Protein AF-A0A1C5NWM9-F1 (afdb_monomer_lite)

Secondary structure (DSSP, 8-state):
-HHHHHHTT---GGG--EETTS---SSHHHHHHTT--EE-HHHHHHHHHHHHHHHHHHHHHHHHHHHHHGGG-------EEE-TTT--EEETT-SB-TTT--B-----

Sequence (108 aa):
MPILSLVVGRLDFSNWFVALDGKHYDTLAQAQASGTAAVNFGMFLSGVLNFIIMAFVVFLIVKVMNRLFHGKEEPAAPTEKTCPFCKSKIPLEATRCPHCTSMLEIEE

Foldseek 3Di:
DVPVDVVVDPPQLQQDKDFPPPDDDRGPVVCVVVVTDIDGPSVVVVVVVVVVVVVVVVVVVVVVCCVVVVVDPPPPDPQWDQDPPPRDTDGLPDQADPPPRDGDDNPD

pLDDT: mean 72.92, std 12.71, range [49.16, 92.31]

Radius of gyration: 32.9 Å; chains: 1; bounding box: 59×35×80 Å

Structure (mmCIF, N/CA/C/O backbone):
data_AF-A0A1C5NWM9-F1
#
_entry.id   AF-A0A1C5NWM9-F1
#
loop_
_atom_site.group_PDB
_atom_site.id
_atom_site.type_symbol
_atom_site.label_atom_id
_atom_site.label_alt_id
_atom_site.label_comp_id
_atom_site.label_asym_id
_atom_site.label_entity_id
_atom_site.label_seq_id
_atom_site.pdbx_PDB_ins_code
_atom_site.Cartn_x
_atom_site.Cartn_y
_atom_site.Cartn_z
_atom_site.occupancy
_atom_site.B_iso_or_equiv
_atom_site.auth_seq_id
_atom_site.auth_comp_id
_atom_site.auth_asym_id
_atom_site.auth_atom_id
_atom_site.pdbx_PDB_model_num
ATOM 1 N N . MET A 1 1 ? -2.690 9.090 16.466 1.00 50.75 1 MET A N 1
ATOM 2 C CA . MET A 1 1 ? -1.984 10.011 15.546 1.00 50.75 1 MET A CA 1
ATOM 3 C C . MET A 1 1 ? -3.010 10.935 14.886 1.00 50.75 1 MET A C 1
ATOM 5 O O . MET A 1 1 ? -3.846 10.434 14.143 1.00 50.75 1 MET A O 1
ATOM 9 N 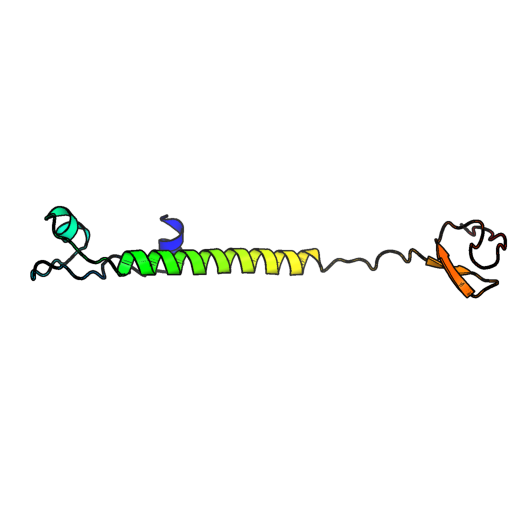N . PRO A 1 2 ? -2.990 12.245 15.180 1.00 64.94 2 PRO A N 1
ATOM 10 C CA . PRO A 1 2 ? -4.070 13.197 14.867 1.00 64.94 2 PRO A CA 1
ATOM 11 C C . PRO A 1 2 ? -4.334 13.454 13.370 1.00 64.94 2 PRO A C 1
ATOM 13 O O . PRO A 1 2 ? -5.411 13.922 13.020 1.00 64.94 2 PRO A O 1
ATOM 16 N N . ILE A 1 3 ? -3.405 13.107 12.473 1.00 63.75 3 ILE A N 1
ATOM 17 C CA . ILE A 1 3 ? -3.518 13.411 11.033 1.00 63.75 3 ILE A CA 1
ATOM 18 C C . ILE A 1 3 ? -4.605 12.561 10.343 1.00 63.75 3 ILE A C 1
ATOM 20 O O . ILE A 1 3 ? -5.349 13.065 9.505 1.00 63.75 3 ILE A O 1
ATOM 24 N N . LEU A 1 4 ? -4.766 11.292 10.737 1.00 56.78 4 LEU A N 1
ATOM 25 C CA . LEU A 1 4 ? -5.759 10.384 10.137 1.00 56.78 4 LEU A CA 1
ATOM 26 C C . LEU A 1 4 ? -7.202 10.736 10.539 1.00 56.78 4 LEU A C 1
ATOM 28 O O . LEU A 1 4 ? -8.122 10.580 9.739 1.00 56.78 4 LEU A O 1
ATOM 32 N N . SER A 1 5 ? -7.397 11.282 11.744 1.00 53.16 5 SER A N 1
ATOM 33 C CA . SER A 1 5 ? -8.718 11.682 12.254 1.00 53.16 5 SER A CA 1
ATOM 34 C C . SER A 1 5 ? -9.310 12.897 11.530 1.00 53.16 5 SER A C 1
ATOM 36 O O . SER A 1 5 ? -10.525 13.093 11.570 1.00 53.16 5 SER A O 1
ATOM 38 N N . LEU A 1 6 ? -8.471 13.726 10.904 1.00 63.09 6 LEU A N 1
ATOM 39 C CA . LEU A 1 6 ? -8.885 14.981 10.274 1.00 63.09 6 LEU A CA 1
ATOM 40 C C . LEU A 1 6 ? -9.302 14.770 8.808 1.00 63.09 6 LEU A C 1
ATOM 42 O O . LEU A 1 6 ? -10.245 15.400 8.343 1.00 63.09 6 LEU A O 1
ATOM 46 N N . VAL A 1 7 ? -8.660 13.828 8.107 1.00 61.72 7 VAL A N 1
ATOM 47 C CA . VAL A 1 7 ? -8.939 13.513 6.691 1.00 61.72 7 VAL A CA 1
ATOM 48 C C . VAL A 1 7 ? -10.156 12.597 6.520 1.00 61.72 7 VAL A C 1
ATOM 50 O O . VAL A 1 7 ? -10.895 12.736 5.552 1.00 61.72 7 VAL A O 1
ATOM 53 N N . VAL A 1 8 ? -10.396 11.677 7.461 1.00 61.53 8 VAL A N 1
ATOM 54 C CA . VAL A 1 8 ? -11.486 10.684 7.361 1.00 61.53 8 VAL A CA 1
ATOM 55 C C . VAL A 1 8 ? -12.833 11.222 7.878 1.00 61.53 8 VAL A C 1
ATOM 57 O O . VAL A 1 8 ? -13.864 10.603 7.653 1.00 61.53 8 VAL A O 1
ATOM 60 N N . GLY A 1 9 ? -12.856 12.405 8.504 1.00 49.16 9 GLY A N 1
ATOM 61 C CA . GLY A 1 9 ? -14.085 13.048 8.973 1.00 49.16 9 GLY A CA 1
ATOM 62 C C . GLY A 1 9 ? -14.739 12.312 10.147 1.00 49.16 9 GLY A C 1
ATOM 63 O O . GLY A 1 9 ? -15.508 11.384 9.952 1.00 49.16 9 GLY A O 1
ATOM 64 N N . ARG A 1 10 ? -14.456 12.755 11.381 1.00 54.53 10 ARG A N 1
ATOM 65 C CA . ARG A 1 10 ? -15.217 12.446 12.620 1.00 54.53 10 ARG A CA 1
ATOM 66 C C . ARG A 1 10 ? -15.703 10.991 12.810 1.00 54.53 10 ARG A C 1
ATOM 68 O O . ARG A 1 10 ? -16.749 10.776 13.417 1.00 54.53 10 ARG A O 1
ATOM 75 N N . LEU A 1 11 ? -14.958 9.983 12.361 1.00 56.06 11 LEU A N 1
ATOM 76 C CA . LEU A 1 11 ? -15.235 8.593 12.731 1.00 56.06 11 LEU A CA 1
ATOM 77 C C . LEU A 1 11 ? -14.707 8.326 14.149 1.00 56.06 11 LEU A C 1
ATOM 79 O O . LEU A 1 11 ? -13.611 7.805 14.347 1.00 56.06 11 LEU A O 1
ATOM 83 N N . ASP A 1 12 ? -15.484 8.749 15.145 1.00 58.69 12 ASP A N 1
ATOM 84 C CA . ASP A 1 12 ? -15.138 8.679 16.566 1.00 58.69 12 ASP A CA 1
ATOM 85 C C . ASP A 1 12 ? -15.550 7.321 17.164 1.00 58.69 12 ASP A C 1
ATOM 87 O O . ASP A 1 12 ? -16.445 7.208 18.002 1.00 58.69 12 ASP A O 1
ATOM 91 N N . PHE A 1 13 ? -14.904 6.246 16.697 1.00 58.66 13 PHE A N 1
ATOM 92 C CA . PHE A 1 13 ? -15.150 4.887 17.200 1.00 58.66 13 PHE A CA 1
ATOM 93 C C . PHE A 1 13 ? -14.694 4.698 18.648 1.00 58.66 13 PHE A C 1
ATOM 95 O O . PHE A 1 13 ? -15.059 3.701 19.260 1.00 58.66 13 PHE A O 1
ATOM 102 N N . SER A 1 14 ? -13.929 5.643 19.212 1.00 61.31 14 SER A N 1
ATOM 103 C CA . SER A 1 14 ? -13.465 5.584 20.599 1.00 61.31 14 SER A CA 1
ATOM 104 C C . SER A 1 14 ? -14.623 5.399 21.576 1.00 61.31 14 SER A C 1
ATOM 106 O O . SER A 1 14 ? -14.535 4.541 22.438 1.00 61.31 14 SER A O 1
ATOM 108 N N . ASN A 1 15 ? -15.753 6.091 21.423 1.00 58.34 15 ASN A N 1
ATOM 109 C CA . ASN A 1 15 ? -16.838 6.013 22.412 1.00 58.34 15 ASN A CA 1
ATOM 110 C C . ASN A 1 15 ? -17.688 4.730 22.353 1.00 58.34 15 ASN A C 1
ATOM 112 O O . ASN A 1 15 ? -18.692 4.639 23.054 1.00 58.34 15 ASN A O 1
ATOM 116 N N . TRP A 1 16 ? -17.294 3.717 21.572 1.00 65.81 16 TRP A N 1
ATOM 117 C CA . TRP A 1 16 ? -17.976 2.424 21.574 1.00 65.81 16 TRP A CA 1
ATOM 118 C C . TRP A 1 16 ? -17.332 1.458 22.573 1.00 65.81 16 TRP A C 1
ATOM 120 O O . TRP A 1 16 ? -16.364 0.746 22.273 1.00 65.81 16 TRP A O 1
ATOM 130 N N . PHE A 1 17 ? -17.877 1.452 23.785 1.00 63.28 17 PHE A N 1
ATOM 131 C CA . PHE A 1 17 ? -17.428 0.595 24.875 1.00 63.28 17 PHE A CA 1
ATOM 132 C C . PHE A 1 17 ? -18.602 0.048 25.675 1.00 63.28 17 PHE A C 1
ATOM 134 O O . PHE A 1 17 ? -19.658 0.670 25.768 1.00 63.28 17 PHE A O 1
ATOM 141 N N . VAL A 1 18 ? -18.402 -1.130 26.258 1.00 63.97 18 VAL A N 1
ATOM 142 C CA . VAL A 1 18 ? -19.345 -1.731 27.203 1.00 63.97 18 VAL A CA 1
ATOM 143 C C . VAL A 1 18 ? -18.659 -1.782 28.562 1.00 63.97 18 VAL A C 1
ATOM 145 O O . VAL A 1 18 ? -17.630 -2.444 28.721 1.00 63.97 18 VAL A O 1
ATOM 148 N N . ALA A 1 19 ? -19.204 -1.050 29.535 1.00 65.12 19 ALA A N 1
ATOM 149 C CA . ALA A 1 19 ? -18.750 -1.101 30.920 1.00 65.12 19 ALA A CA 1
ATOM 150 C C . ALA A 1 19 ? -19.293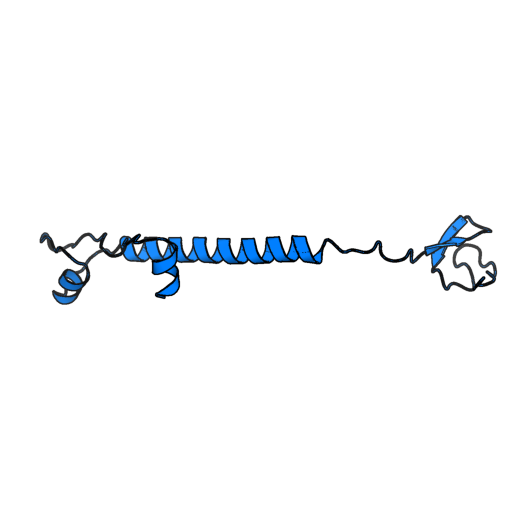 -2.369 31.603 1.00 65.12 19 ALA A C 1
ATOM 152 O O . ALA A 1 19 ? -20.491 -2.642 31.544 1.00 65.12 19 ALA A O 1
ATOM 153 N N . LEU A 1 20 ? -18.424 -3.137 32.267 1.00 65.75 20 LEU A N 1
ATOM 154 C CA . LEU A 1 20 ? -18.774 -4.407 32.932 1.00 65.75 20 LEU A CA 1
ATOM 155 C C . LEU A 1 20 ? -19.370 -4.227 34.348 1.00 65.75 20 LEU A C 1
ATOM 157 O O . LEU A 1 20 ? -19.589 -5.204 35.054 1.00 65.75 20 LEU A O 1
ATOM 161 N N . ASP A 1 21 ? -19.622 -2.986 34.767 1.00 61.44 21 ASP A N 1
ATOM 162 C CA . ASP A 1 21 ? -20.091 -2.597 36.112 1.00 61.44 21 ASP A CA 1
ATOM 163 C C . ASP A 1 21 ? -21.625 -2.463 36.212 1.00 61.44 21 ASP A C 1
ATOM 165 O O . ASP A 1 21 ? -22.176 -2.468 37.311 1.00 61.44 21 ASP A O 1
ATOM 169 N N . GLY A 1 22 ? -22.330 -2.390 35.077 1.00 60.94 22 GLY A N 1
ATOM 170 C CA . GLY A 1 22 ? -23.783 -2.188 35.034 1.00 60.94 22 GLY A CA 1
ATOM 171 C C . GLY A 1 22 ? -24.235 -0.721 35.041 1.00 60.94 22 GLY A C 1
ATOM 172 O O . GLY A 1 22 ? -25.421 -0.463 34.837 1.00 60.94 22 GLY A O 1
ATOM 173 N N . LYS A 1 23 ? -23.328 0.251 35.209 1.00 66.06 23 LYS A N 1
ATOM 174 C CA . LYS A 1 23 ? -23.607 1.686 35.034 1.00 66.06 23 LYS A CA 1
ATOM 175 C C . LYS A 1 23 ? -23.335 2.154 33.606 1.00 66.06 23 LYS A C 1
ATOM 177 O O . LYS A 1 23 ? -22.435 1.669 32.919 1.00 66.06 23 LYS A O 1
ATOM 182 N N . HIS A 1 24 ? -24.125 3.129 33.164 1.00 58.09 24 HIS A N 1
ATOM 183 C CA . HIS A 1 24 ? -23.895 3.845 31.913 1.00 58.09 24 HIS A CA 1
ATOM 184 C C . HIS A 1 24 ? -22.954 5.025 32.140 1.00 58.09 24 HIS A C 1
ATOM 186 O O . HIS A 1 24 ? -23.133 5.801 33.075 1.00 58.09 24 HIS A O 1
ATOM 192 N N . TYR A 1 25 ? -21.969 5.149 31.257 1.00 61.88 25 TYR A N 1
ATOM 193 C CA . TYR A 1 25 ? -21.027 6.257 31.218 1.00 61.88 25 TYR A CA 1
ATOM 194 C C . TYR A 1 25 ? -21.067 6.846 29.812 1.00 61.88 25 TYR A C 1
ATOM 196 O O . TYR A 1 25 ? -20.952 6.106 28.838 1.00 61.88 25 TYR A O 1
ATOM 204 N N . ASP A 1 26 ? -21.201 8.166 29.702 1.00 61.19 26 ASP A N 1
ATOM 205 C CA . ASP A 1 26 ? -21.330 8.837 28.402 1.00 61.19 26 ASP A CA 1
ATOM 206 C C . ASP A 1 26 ? -20.010 8.882 27.615 1.00 61.19 26 ASP A C 1
ATOM 208 O O . ASP A 1 26 ? -20.004 9.121 26.409 1.00 61.19 26 ASP A O 1
ATOM 212 N N . THR A 1 27 ? -18.867 8.666 28.280 1.00 62.50 27 THR A N 1
ATOM 213 C CA . THR A 1 27 ? -17.543 8.726 27.643 1.00 62.50 27 THR A CA 1
ATOM 214 C C . THR A 1 27 ? -16.571 7.700 28.215 1.00 62.50 27 THR A C 1
ATOM 216 O O . THR A 1 27 ? -16.564 7.418 29.417 1.00 62.50 27 THR A O 1
ATOM 219 N N . LEU A 1 28 ? -15.684 7.194 27.351 1.00 58.12 28 LEU A N 1
ATOM 220 C CA . LEU A 1 28 ? -14.610 6.266 27.725 1.00 58.12 28 LEU A CA 1
ATOM 221 C C . LEU A 1 28 ? -13.737 6.799 28.865 1.00 58.12 28 LEU A C 1
ATOM 223 O O . LEU A 1 28 ? -13.345 6.054 29.761 1.00 58.12 28 LEU A O 1
ATOM 227 N N . ALA A 1 29 ? -13.448 8.100 28.825 1.00 63.22 29 ALA A N 1
ATOM 228 C CA . ALA A 1 29 ? -12.593 8.763 29.799 1.00 63.22 29 ALA A CA 1
ATOM 229 C C . ALA A 1 29 ? -13.186 8.716 31.216 1.00 63.22 29 ALA A C 1
ATOM 231 O O . ALA A 1 29 ? -12.436 8.589 32.180 1.00 63.22 29 ALA A O 1
ATOM 232 N N . GLN A 1 30 ? -14.518 8.762 31.354 1.00 60.19 30 GLN A N 1
ATOM 233 C CA . GLN A 1 30 ? -15.185 8.672 32.657 1.00 60.19 30 GLN A CA 1
ATOM 234 C C . GLN A 1 30 ? -15.206 7.240 33.203 1.00 60.19 30 GLN A C 1
ATOM 236 O O . GLN A 1 30 ? -14.952 7.051 34.389 1.00 60.19 30 GLN A O 1
ATOM 241 N N . ALA A 1 31 ? -15.428 6.237 32.347 1.00 58.78 31 ALA A N 1
ATOM 242 C CA . ALA A 1 31 ? -15.402 4.829 32.752 1.00 58.78 31 ALA A CA 1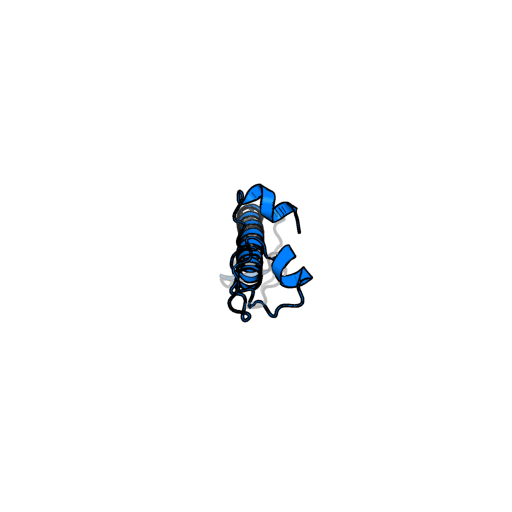
ATOM 243 C C . ALA A 1 31 ? -13.986 4.345 33.126 1.00 58.78 31 ALA A C 1
ATOM 245 O O . ALA A 1 31 ? -13.811 3.568 34.063 1.00 58.78 31 ALA A O 1
ATOM 246 N N . GLN A 1 32 ? -12.953 4.836 32.430 1.00 62.75 32 GLN A N 1
ATOM 247 C CA . GLN A 1 32 ? -11.557 4.555 32.784 1.00 62.75 32 GLN A CA 1
ATOM 248 C C . GLN A 1 32 ? -11.127 5.293 34.062 1.00 62.75 32 GLN A C 1
ATOM 250 O O . GLN A 1 32 ? -10.379 4.736 34.863 1.00 62.75 32 GLN A O 1
ATOM 255 N N . ALA A 1 33 ? -11.626 6.515 34.288 1.00 60.88 33 ALA A N 1
ATOM 256 C CA . ALA A 1 33 ? -11.355 7.280 35.507 1.00 60.88 33 ALA A CA 1
ATOM 257 C C . ALA A 1 33 ? -12.040 6.697 36.758 1.00 60.88 33 ALA A C 1
ATOM 259 O O . ALA A 1 33 ? -11.515 6.855 37.858 1.00 60.88 33 ALA A O 1
ATOM 260 N N . SER A 1 34 ? -13.169 5.990 36.613 1.00 59.19 34 SER A N 1
ATOM 261 C CA . SER A 1 34 ? -13.840 5.297 37.724 1.00 59.19 34 SER A CA 1
ATOM 262 C C . SER A 1 34 ? -13.200 3.954 38.103 1.00 59.19 34 SER A C 1
ATOM 264 O O . SER A 1 34 ? -13.705 3.277 38.995 1.00 59.19 34 SER A O 1
ATOM 266 N N . GLY A 1 35 ? -12.098 3.556 37.451 1.00 59.47 35 GLY A N 1
ATOM 267 C CA . GLY A 1 35 ? -11.421 2.276 37.702 1.00 59.47 35 GLY A CA 1
ATOM 268 C C . GLY A 1 35 ? -12.216 1.056 37.224 1.00 59.47 35 GLY A C 1
ATOM 269 O O . GLY A 1 35 ? -11.899 -0.077 37.583 1.00 59.47 35 GLY A O 1
ATOM 270 N N . THR A 1 36 ? -13.253 1.282 36.419 1.00 60.03 36 THR A N 1
ATOM 271 C CA . THR A 1 36 ? -14.158 0.250 35.927 1.00 60.03 36 THR A CA 1
ATOM 272 C C . THR A 1 36 ? -13.545 -0.446 34.713 1.00 60.03 36 THR A C 1
ATOM 274 O O . THR A 1 36 ? -13.129 0.203 33.753 1.00 60.03 36 THR A O 1
ATOM 277 N N . ALA A 1 37 ? -13.525 -1.781 34.712 1.00 60.09 37 ALA A N 1
ATOM 278 C CA . ALA A 1 37 ? -13.139 -2.544 33.530 1.00 60.09 37 ALA A CA 1
ATOM 279 C C . ALA A 1 37 ? -14.168 -2.313 32.406 1.00 60.09 37 ALA A C 1
ATOM 281 O O . ALA A 1 37 ? -15.326 -2.725 32.504 1.00 60.09 37 ALA A O 1
ATOM 282 N N . ALA A 1 38 ? -13.750 -1.634 31.340 1.00 64.12 38 ALA A N 1
ATOM 283 C CA . ALA A 1 38 ? -14.541 -1.429 30.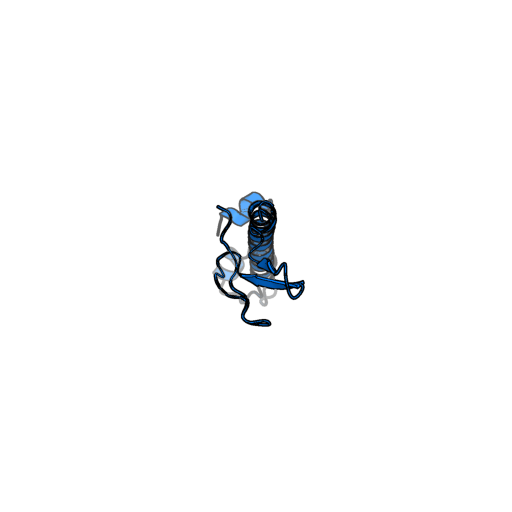133 1.00 64.12 38 ALA A CA 1
ATOM 284 C C . ALA A 1 38 ? -13.924 -2.224 28.979 1.00 64.12 38 ALA A C 1
ATOM 286 O O . ALA A 1 38 ? -12.712 -2.170 28.750 1.00 64.12 38 ALA A O 1
ATOM 287 N N . VAL A 1 39 ? -14.753 -2.973 28.248 1.00 65.12 39 VAL A N 1
ATOM 288 C CA . VAL A 1 39 ? -14.312 -3.638 27.019 1.00 65.12 39 VAL A CA 1
ATOM 289 C C . VAL A 1 39 ? -14.432 -2.637 25.875 1.00 65.12 39 VAL A C 1
ATOM 291 O O . VAL A 1 39 ? -15.530 -2.297 25.426 1.00 65.12 39 VAL A O 1
ATOM 294 N N . ASN A 1 40 ? -13.277 -2.149 25.422 1.00 68.31 40 ASN A N 1
ATOM 295 C CA . ASN A 1 40 ? -13.157 -1.070 24.443 1.00 68.31 40 ASN A CA 1
ATOM 296 C C . ASN A 1 40 ? -13.026 -1.632 23.023 1.00 68.31 40 ASN A C 1
ATOM 298 O O . ASN A 1 40 ? -11.940 -1.642 22.438 1.00 68.31 40 ASN A O 1
ATOM 302 N N . PHE A 1 41 ? -14.137 -2.085 22.444 1.00 69.62 41 PHE A N 1
ATOM 303 C CA . PHE A 1 41 ? -14.173 -2.533 21.045 1.00 69.62 41 PHE A CA 1
ATOM 304 C C . PHE A 1 41 ? -13.828 -1.402 20.064 1.00 69.62 41 PHE A C 1
ATOM 306 O O . PHE A 1 41 ? -13.192 -1.637 19.034 1.00 69.62 41 PHE A O 1
ATOM 313 N N . GLY A 1 42 ? -14.167 -0.165 20.431 1.00 70.50 42 GLY A N 1
ATOM 314 C CA . GLY A 1 42 ? -13.873 1.043 19.671 1.00 70.50 42 GLY A CA 1
ATOM 315 C C . GLY A 1 42 ? -12.395 1.271 19.351 1.00 70.50 42 GLY A C 1
ATOM 316 O O . GLY A 1 42 ? -12.038 1.575 18.211 1.00 70.50 42 GLY A O 1
ATOM 317 N N . MET A 1 43 ? -11.507 1.071 20.333 1.00 73.44 43 MET A N 1
ATOM 318 C CA . MET A 1 43 ? -10.062 1.246 20.131 1.00 73.44 43 MET A CA 1
ATOM 319 C C . MET A 1 43 ? -9.468 0.161 19.233 1.00 73.44 43 MET A C 1
ATOM 321 O O . MET A 1 43 ? -8.616 0.461 18.396 1.00 73.44 43 MET A O 1
ATOM 325 N N . PHE A 1 44 ? -9.927 -1.084 19.376 1.00 74.50 44 PHE A N 1
ATOM 326 C CA . PHE A 1 44 ? -9.469 -2.183 18.531 1.00 74.50 44 PHE A CA 1
ATOM 327 C C . PHE A 1 44 ? -9.866 -1.958 17.069 1.00 74.50 44 PHE A C 1
ATOM 329 O O . PHE A 1 44 ? -9.013 -2.006 16.182 1.00 74.50 44 PHE A O 1
ATOM 336 N N . LEU A 1 45 ? -11.135 -1.621 16.821 1.00 77.69 45 LEU A N 1
ATOM 337 C CA . LEU A 1 45 ? -11.629 -1.361 15.471 1.00 77.69 45 LEU A CA 1
ATOM 338 C C . LEU A 1 45 ? -10.954 -0.136 14.843 1.00 77.69 45 LEU A C 1
ATOM 340 O O . LEU A 1 45 ? -10.583 -0.173 13.671 1.00 77.69 45 LEU A O 1
ATOM 344 N N . SER A 1 46 ? -10.719 0.917 15.631 1.00 76.00 46 SER A N 1
ATOM 345 C CA . SER A 1 46 ? -9.930 2.072 15.197 1.00 76.00 46 SER A CA 1
ATOM 346 C C . SER A 1 46 ? -8.508 1.665 14.796 1.00 76.00 46 SER A C 1
ATOM 348 O O . SER A 1 46 ? -8.026 2.076 13.741 1.00 76.00 46 SER A O 1
ATOM 350 N N . GLY A 1 47 ? -7.841 0.807 15.575 1.00 79.94 47 GLY A N 1
ATOM 351 C CA . GLY A 1 47 ? -6.520 0.272 15.234 1.00 79.94 47 GLY A CA 1
ATOM 352 C C . GLY A 1 47 ? -6.511 -0.500 13.910 1.00 79.94 47 GLY A C 1
ATOM 353 O O . GLY A 1 47 ? -5.675 -0.230 13.045 1.00 79.94 47 GLY A O 1
ATOM 354 N N . VAL A 1 48 ? -7.481 -1.398 13.715 1.00 84.56 48 VAL A N 1
ATOM 355 C CA . VAL A 1 48 ? -7.642 -2.175 12.473 1.00 84.56 48 VAL A CA 1
ATOM 356 C C . VAL A 1 48 ? -7.900 -1.259 11.274 1.00 84.56 48 VAL A C 1
ATOM 358 O O . VAL A 1 48 ? -7.247 -1.396 10.240 1.00 84.56 48 VAL A O 1
ATOM 361 N N . LEU A 1 49 ? -8.801 -0.283 11.411 1.00 81.50 49 LEU A N 1
ATOM 362 C CA . LEU A 1 49 ? -9.103 0.677 10.348 1.00 81.50 49 LEU A CA 1
ATOM 363 C C . LEU A 1 49 ? -7.888 1.535 9.988 1.00 81.50 49 LEU A C 1
ATOM 365 O O . LEU A 1 49 ? -7.600 1.712 8.806 1.00 81.50 49 LEU A O 1
ATOM 369 N N . ASN A 1 50 ? -7.133 2.018 10.978 1.00 82.38 50 ASN A N 1
ATOM 370 C CA . ASN A 1 50 ? -5.901 2.769 10.729 1.00 82.38 50 ASN A CA 1
ATOM 371 C C . ASN A 1 50 ? -4.872 1.932 9.957 1.00 82.38 50 ASN A C 1
ATOM 373 O O . ASN A 1 50 ? -4.255 2.444 9.023 1.00 82.38 50 ASN A O 1
ATOM 377 N N . PHE A 1 51 ? -4.708 0.653 10.307 1.00 86.06 51 PHE A N 1
ATOM 378 C CA . PHE A 1 51 ? -3.808 -0.249 9.591 1.00 86.06 51 PHE A CA 1
ATOM 379 C C . PHE A 1 51 ? -4.232 -0.437 8.127 1.00 86.06 51 PHE A C 1
ATOM 381 O O . PHE A 1 51 ? -3.406 -0.284 7.227 1.00 86.06 51 PHE A O 1
ATOM 388 N N . ILE A 1 52 ? -5.523 -0.690 7.878 1.00 88.75 52 ILE A N 1
ATOM 389 C CA . ILE A 1 52 ? -6.064 -0.867 6.521 1.00 88.75 52 ILE A CA 1
ATOM 390 C C . ILE A 1 52 ? -5.906 0.414 5.691 1.00 88.75 52 ILE A C 1
ATOM 392 O O . ILE A 1 52 ? -5.451 0.349 4.549 1.00 88.75 52 ILE A O 1
ATOM 396 N N . ILE A 1 53 ? -6.239 1.579 6.254 1.00 86.31 53 ILE A N 1
ATOM 397 C CA . ILE A 1 53 ? -6.124 2.868 5.555 1.00 86.31 53 ILE A CA 1
ATOM 398 C C . ILE A 1 53 ? -4.661 3.162 5.219 1.00 86.31 53 ILE A C 1
ATOM 400 O O . ILE A 1 53 ? -4.357 3.519 4.082 1.00 86.31 53 ILE A O 1
ATOM 404 N N . MET A 1 54 ? -3.743 2.975 6.171 1.00 86.19 54 MET A N 1
ATOM 405 C CA . MET A 1 54 ? -2.315 3.198 5.937 1.00 86.19 54 MET A CA 1
ATOM 406 C C . MET A 1 54 ? -1.775 2.270 4.841 1.00 86.19 54 MET A C 1
ATOM 408 O O . MET A 1 54 ? -1.088 2.731 3.929 1.00 86.19 54 MET A O 1
ATOM 412 N N . ALA A 1 55 ? -2.135 0.983 4.884 1.00 89.81 55 ALA A N 1
ATOM 413 C CA . ALA A 1 55 ? -1.762 0.017 3.854 1.00 89.81 55 ALA A CA 1
ATOM 414 C C . ALA A 1 55 ? -2.309 0.417 2.474 1.00 89.81 55 ALA A C 1
ATOM 416 O O . ALA A 1 55 ? -1.585 0.353 1.480 1.00 89.81 55 ALA A O 1
ATOM 417 N N . PHE A 1 56 ? -3.556 0.893 2.411 1.00 89.12 56 PHE A N 1
ATOM 418 C CA . PHE A 1 56 ? -4.171 1.367 1.173 1.00 89.12 56 PHE A CA 1
ATOM 419 C C . PHE A 1 56 ? -3.473 2.613 0.608 1.00 89.12 56 PHE A C 1
ATOM 421 O O . PHE A 1 56 ? -3.213 2.678 -0.593 1.00 89.12 56 PHE A O 1
ATOM 428 N N . VAL A 1 57 ? -3.105 3.578 1.458 1.00 90.50 57 VAL A N 1
ATOM 429 C CA . VAL A 1 57 ? -2.358 4.777 1.040 1.00 90.50 57 VAL A CA 1
ATOM 430 C C . VAL A 1 57 ? -0.987 4.400 0.477 1.00 90.50 57 VAL A C 1
ATOM 432 O O . VAL A 1 57 ? -0.638 4.842 -0.617 1.00 90.50 57 VAL A O 1
ATOM 435 N N . VAL A 1 58 ? -0.230 3.542 1.171 1.00 90.44 58 VAL A N 1
ATOM 436 C CA . VAL A 1 58 ? 1.077 3.065 0.684 1.00 90.44 58 VAL A CA 1
ATOM 437 C C . VAL A 1 58 ? 0.923 2.309 -0.638 1.00 90.44 58 VAL A C 1
ATOM 439 O O . VAL A 1 58 ? 1.685 2.549 -1.574 1.00 90.44 58 VAL A O 1
ATOM 442 N N . PHE A 1 59 ? -0.099 1.457 -0.761 1.00 92.31 59 PHE A N 1
ATOM 443 C CA . PHE A 1 59 ? -0.408 0.757 -2.007 1.00 92.31 59 PHE A CA 1
ATOM 444 C C . PHE A 1 59 ? -0.688 1.723 -3.167 1.00 92.31 59 PHE A C 1
ATOM 446 O O . PHE A 1 59 ? -0.161 1.531 -4.264 1.00 92.31 59 PHE A O 1
ATOM 453 N N . LEU A 1 60 ? -1.477 2.779 -2.941 1.00 90.69 60 LEU A N 1
ATOM 454 C CA . LEU A 1 60 ? -1.737 3.795 -3.961 1.00 90.69 60 LEU A CA 1
ATOM 455 C C . LEU A 1 60 ? -0.458 4.528 -4.376 1.00 90.69 60 LEU A C 1
ATOM 457 O O . LEU A 1 60 ? -0.251 4.725 -5.572 1.00 90.69 60 LEU A O 1
ATOM 461 N N . ILE A 1 61 ? 0.410 4.883 -3.424 1.00 90.62 61 ILE A N 1
ATOM 462 C CA . ILE A 1 61 ? 1.695 5.534 -3.716 1.00 90.62 61 ILE A CA 1
ATOM 463 C C . ILE A 1 61 ? 2.560 4.627 -4.597 1.00 90.62 61 ILE A C 1
ATOM 465 O O . ILE A 1 61 ? 2.991 5.060 -5.663 1.00 90.62 61 ILE A O 1
ATOM 469 N N . VAL A 1 62 ? 2.747 3.358 -4.218 1.00 90.19 62 VAL A N 1
ATOM 470 C CA . VAL A 1 62 ? 3.537 2.395 -5.005 1.00 90.19 62 VAL A CA 1
ATOM 471 C C . VAL A 1 62 ? 2.919 2.170 -6.384 1.00 90.19 62 VAL A C 1
ATOM 473 O O . VAL A 1 62 ? 3.634 2.140 -7.380 1.00 90.19 62 VAL A O 1
ATOM 476 N N . LYS A 1 63 ? 1.589 2.074 -6.483 1.00 87.38 63 LYS A N 1
ATOM 477 C CA . LYS A 1 63 ? 0.889 1.914 -7.765 1.00 87.38 63 LYS A CA 1
ATOM 478 C C . LYS A 1 63 ? 1.082 3.120 -8.683 1.00 87.38 63 LYS A C 1
ATOM 480 O O . LYS A 1 63 ? 1.280 2.944 -9.885 1.00 87.38 63 LYS A O 1
ATOM 485 N N . VAL A 1 64 ? 1.011 4.335 -8.140 1.00 88.25 64 VAL A N 1
ATOM 486 C CA . VAL A 1 64 ? 1.244 5.571 -8.898 1.00 88.25 64 VAL A CA 1
ATOM 487 C C . VAL A 1 64 ? 2.706 5.672 -9.309 1.00 88.25 64 VAL A C 1
ATOM 489 O O . VAL A 1 64 ? 2.975 5.948 -10.474 1.00 88.25 64 VAL A O 1
ATOM 492 N N . MET A 1 65 ? 3.639 5.382 -8.402 1.00 87.38 65 MET A N 1
ATOM 493 C CA . MET A 1 65 ? 5.063 5.338 -8.721 1.00 87.38 65 MET A CA 1
ATOM 494 C C . MET A 1 65 ? 5.335 4.318 -9.824 1.00 87.38 65 MET A C 1
ATOM 496 O O . MET A 1 65 ? 5.853 4.702 -10.862 1.00 87.38 65 MET A O 1
ATOM 500 N N . ASN A 1 66 ? 4.886 3.071 -9.698 1.00 87.00 66 ASN A N 1
ATOM 501 C CA . ASN A 1 66 ? 5.052 2.079 -10.758 1.00 87.00 66 ASN A CA 1
ATOM 502 C C . ASN A 1 66 ? 4.430 2.546 -12.081 1.00 87.00 66 ASN A C 1
ATOM 504 O O . ASN A 1 66 ? 5.054 2.416 -13.125 1.00 87.00 66 ASN A O 1
ATOM 508 N N . ARG A 1 67 ? 3.244 3.163 -12.069 1.00 81.69 67 ARG A N 1
ATOM 509 C CA . ARG A 1 67 ? 2.631 3.695 -13.296 1.00 81.69 67 ARG A CA 1
ATOM 510 C C . ARG A 1 67 ? 3.448 4.827 -13.937 1.00 81.69 67 ARG A C 1
ATOM 512 O O . ARG A 1 67 ? 3.470 4.925 -15.159 1.00 81.69 67 ARG A O 1
ATOM 519 N N . LEU A 1 68 ? 4.075 5.6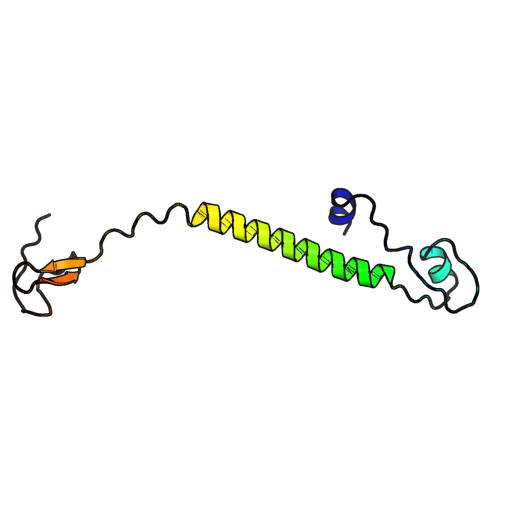87 -13.136 1.00 79.38 68 LEU A N 1
ATOM 520 C CA . LEU A 1 68 ? 4.876 6.818 -13.618 1.00 79.38 68 LEU A CA 1
ATOM 521 C C . LEU A 1 68 ? 6.292 6.396 -14.037 1.00 79.38 68 LEU A C 1
ATOM 523 O O . LEU A 1 68 ? 6.796 6.889 -15.041 1.00 79.38 68 LEU A O 1
ATOM 527 N N . PHE A 1 69 ? 6.914 5.476 -13.298 1.00 69.81 69 PHE A N 1
ATOM 528 C CA . PHE A 1 69 ? 8.280 5.008 -13.534 1.00 69.81 69 PHE A CA 1
ATOM 529 C C . PHE A 1 69 ? 8.359 3.897 -14.596 1.00 69.81 69 PHE A C 1
ATOM 531 O O . PHE A 1 69 ? 9.304 3.900 -15.375 1.00 69.81 69 PHE A O 1
ATOM 538 N N . HIS A 1 70 ? 7.353 3.023 -14.734 1.00 63.53 70 HIS A N 1
ATOM 539 C CA . HIS A 1 70 ? 7.303 2.030 -15.825 1.00 63.53 70 HIS A CA 1
ATOM 540 C C . HIS A 1 70 ? 6.748 2.589 -17.149 1.00 63.53 70 HIS A C 1
ATOM 542 O O . HIS A 1 70 ? 6.700 1.880 -18.147 1.00 63.53 70 HIS A O 1
ATOM 548 N N . GLY A 1 71 ? 6.347 3.866 -17.202 1.00 56.50 71 GLY A N 1
ATOM 549 C CA . GLY A 1 71 ? 5.934 4.535 -18.446 1.00 56.50 71 GLY A CA 1
ATOM 550 C C . GLY A 1 71 ? 7.094 4.918 -19.379 1.00 56.50 71 GLY A C 1
ATOM 551 O O . GLY A 1 71 ? 6.853 5.474 -20.448 1.00 56.50 71 GLY A O 1
ATOM 552 N N . LYS A 1 72 ? 8.340 4.652 -18.969 1.00 56.56 72 LYS A N 1
ATOM 553 C CA . LYS A 1 72 ? 9.580 4.908 -19.713 1.00 56.56 72 LYS A CA 1
ATOM 554 C C . LYS A 1 72 ? 10.547 3.732 -19.565 1.00 56.56 72 LYS A C 1
ATOM 556 O O . LYS A 1 72 ? 11.705 3.905 -19.208 1.00 56.56 72 LYS A O 1
ATOM 561 N N . GLU A 1 73 ? 10.089 2.522 -19.852 1.00 59.75 73 GLU A N 1
ATOM 562 C CA . GLU A 1 73 ? 11.015 1.579 -20.474 1.00 59.75 73 GLU A CA 1
ATOM 563 C C . GLU A 1 73 ? 11.125 2.024 -21.933 1.00 59.75 73 GLU A C 1
ATOM 565 O O . GLU A 1 73 ? 10.326 1.641 -22.787 1.00 59.75 73 GLU A O 1
ATOM 570 N N . GLU A 1 74 ? 12.080 2.923 -22.208 1.00 61.41 74 GLU A N 1
ATOM 571 C CA . GLU A 1 74 ? 12.676 2.950 -23.543 1.00 61.41 74 GLU A CA 1
ATOM 572 C C . GLU A 1 74 ? 12.993 1.491 -23.881 1.00 61.41 74 GLU A C 1
ATOM 574 O O . GLU A 1 74 ? 13.582 0.813 -23.030 1.00 61.41 74 GLU A O 1
ATOM 579 N N . PRO A 1 75 ? 12.544 0.965 -25.037 1.00 59.06 75 PRO A N 1
ATOM 580 C CA . PRO A 1 75 ? 12.859 -0.404 -25.406 1.00 59.06 75 PRO A CA 1
ATOM 581 C C . PRO A 1 75 ? 14.370 -0.530 -25.289 1.00 59.06 75 PRO A C 1
ATOM 583 O O . PRO A 1 75 ? 15.088 0.205 -25.970 1.00 59.06 75 PRO A O 1
ATOM 586 N N . ALA A 1 76 ? 14.828 -1.367 -24.349 1.00 62.94 76 ALA A N 1
ATOM 587 C CA . ALA A 1 76 ? 16.245 -1.555 -24.091 1.00 62.94 76 ALA A CA 1
ATOM 588 C C . ALA A 1 76 ? 16.921 -1.715 -25.451 1.00 62.94 76 ALA A C 1
ATOM 590 O O . ALA A 1 76 ? 16.492 -2.564 -26.241 1.00 62.94 76 ALA A O 1
ATOM 591 N N . ALA A 1 77 ? 17.867 -0.817 -25.754 1.00 65.69 77 ALA A N 1
ATOM 592 C CA . ALA A 1 77 ? 18.500 -0.767 -27.062 1.00 65.69 77 ALA A CA 1
ATOM 593 C C . ALA A 1 77 ? 18.901 -2.198 -27.449 1.00 65.69 77 ALA A C 1
ATOM 595 O O . ALA A 1 77 ? 19.437 -2.911 -26.594 1.00 65.69 77 ALA A O 1
ATOM 596 N N . PRO A 1 78 ? 18.564 -2.665 -28.664 1.00 69.88 78 PRO A N 1
ATOM 597 C CA . PRO A 1 78 ? 18.668 -4.074 -29.009 1.00 69.88 78 PRO A CA 1
ATOM 598 C C . PRO A 1 78 ? 20.101 -4.550 -28.777 1.00 69.88 78 PRO A C 1
ATOM 600 O O . PRO A 1 78 ? 21.001 -4.172 -29.509 1.00 69.88 78 PRO A O 1
ATOM 603 N N . THR A 1 79 ? 20.323 -5.377 -27.756 1.00 76.38 79 THR A N 1
ATOM 604 C CA . THR A 1 79 ? 21.660 -5.839 -27.344 1.00 76.38 79 THR A CA 1
ATOM 605 C C . THR A 1 79 ? 22.247 -6.888 -28.292 1.00 76.38 79 THR A C 1
ATOM 607 O O . THR A 1 79 ? 23.404 -7.294 -28.148 1.00 76.38 79 THR A O 1
ATOM 610 N N . GLU A 1 80 ? 21.466 -7.314 -29.286 1.00 82.25 80 GLU A N 1
ATOM 611 C CA . GLU A 1 80 ? 21.777 -8.412 -30.189 1.00 82.25 80 GLU A CA 1
ATOM 612 C C . GLU A 1 80 ? 21.623 -7.995 -31.659 1.00 82.25 80 GLU A C 1
ATOM 614 O O . GLU A 1 80 ? 20.592 -7.458 -32.066 1.00 82.25 80 GLU A O 1
ATOM 619 N N . LYS A 1 81 ? 22.630 -8.319 -32.481 1.00 81.69 81 LYS A N 1
ATOM 620 C CA . LYS A 1 81 ? 22.565 -8.280 -33.950 1.00 81.69 81 LYS A CA 1
ATOM 621 C C . LYS A 1 81 ? 22.457 -9.692 -34.512 1.00 81.69 81 LYS A C 1
ATOM 623 O O . LYS A 1 81 ? 22.849 -10.675 -33.884 1.00 81.69 81 LYS A O 1
ATOM 628 N N . THR A 1 82 ? 21.929 -9.805 -35.726 1.00 85.75 82 THR A N 1
ATOM 629 C CA . THR A 1 82 ? 21.887 -11.085 -36.443 1.00 85.75 82 THR A CA 1
ATOM 630 C C . THR A 1 82 ? 23.179 -11.265 -37.228 1.00 85.75 82 THR A C 1
ATOM 632 O O . THR A 1 82 ? 23.534 -10.413 -38.039 1.00 85.75 82 THR A O 1
ATOM 635 N N . CYS A 1 83 ? 23.879 -12.381 -37.021 1.00 84.56 83 CYS A N 1
ATOM 636 C CA . CYS A 1 83 ? 25.083 -12.693 -37.786 1.00 84.56 83 CYS A CA 1
ATOM 637 C C . CYS A 1 83 ? 24.745 -12.867 -39.286 1.00 84.56 83 CYS A C 1
ATOM 639 O O . CYS A 1 83 ? 23.858 -13.662 -39.613 1.00 84.56 83 CYS A O 1
ATOM 641 N N . PRO A 1 84 ? 25.445 -12.199 -40.223 1.00 84.31 84 PRO A N 1
ATOM 642 C CA . PRO A 1 84 ? 25.155 -12.295 -41.654 1.00 84.31 84 PRO A CA 1
ATOM 643 C C . PRO A 1 84 ? 25.381 -13.702 -42.223 1.00 84.31 84 PRO A C 1
ATOM 645 O O . PRO A 1 84 ? 24.643 -14.106 -43.123 1.00 84.31 84 PRO A O 1
ATOM 648 N N . PHE A 1 85 ? 26.331 -14.458 -41.661 1.00 86.75 85 PHE A N 1
ATOM 649 C CA . PHE A 1 85 ? 26.737 -15.779 -42.148 1.00 86.75 85 PHE A CA 1
ATOM 650 C C . PHE A 1 85 ? 25.833 -16.913 -41.653 1.00 86.75 85 PHE A C 1
ATOM 652 O O . PHE A 1 85 ? 25.339 -17.704 -42.449 1.00 86.75 85 PHE A O 1
ATOM 659 N N . CYS A 1 86 ? 25.606 -17.002 -40.340 1.00 88.69 86 CYS A N 1
ATOM 660 C CA . CYS A 1 86 ? 24.885 -18.125 -39.727 1.00 88.69 86 CYS A CA 1
ATOM 661 C C . CYS A 1 86 ? 23.491 -17.770 -39.199 1.00 88.69 86 CYS A C 1
ATOM 663 O O . CYS A 1 86 ? 22.802 -18.646 -38.686 1.00 88.69 86 CYS A O 1
ATOM 665 N N . LYS A 1 87 ? 23.078 -16.498 -39.295 1.00 87.56 87 LYS A N 1
ATOM 666 C CA . LYS A 1 87 ? 21.775 -15.984 -38.836 1.00 87.56 87 LYS A CA 1
ATOM 667 C C . LYS A 1 87 ? 21.474 -16.200 -37.346 1.00 87.56 87 LYS A C 1
ATOM 669 O O . LYS A 1 87 ? 20.346 -15.978 -36.915 1.00 87.56 87 LYS A O 1
ATOM 674 N N . SER A 1 88 ? 22.468 -16.569 -36.538 1.00 85.81 88 SER A N 1
ATOM 675 C CA . SER A 1 88 ? 22.324 -16.628 -35.084 1.00 85.81 88 SER A CA 1
ATOM 676 C C . SER A 1 88 ? 22.314 -15.219 -34.482 1.00 85.81 88 SER A C 1
ATOM 678 O O . SER A 1 88 ? 22.986 -14.314 -34.992 1.00 85.81 88 SER A O 1
ATOM 680 N N . LYS A 1 89 ? 21.586 -15.038 -33.375 1.00 89.56 89 LYS A N 1
ATOM 681 C CA . LYS A 1 89 ? 21.638 -13.808 -32.575 1.00 89.56 89 LYS A CA 1
ATOM 682 C C . LYS A 1 89 ? 22.957 -13.753 -31.809 1.00 89.56 89 LYS A C 1
ATOM 684 O O . LYS A 1 89 ? 23.361 -14.748 -31.208 1.00 89.56 89 LYS A O 1
ATOM 689 N N . ILE A 1 90 ? 23.653 -12.629 -31.897 1.00 85.00 90 ILE A N 1
ATOM 690 C CA . ILE A 1 90 ? 24.977 -12.415 -31.306 1.00 85.00 90 ILE A CA 1
ATOM 691 C C . ILE A 1 90 ? 25.056 -11.014 -30.687 1.00 85.00 90 ILE A C 1
ATOM 693 O O . ILE A 1 90 ? 24.333 -10.126 -31.140 1.00 85.00 90 ILE A O 1
ATOM 697 N N . PRO A 1 91 ? 25.939 -10.779 -29.701 1.00 85.25 91 PRO A N 1
ATOM 698 C CA . PRO A 1 91 ? 26.118 -9.450 -29.115 1.00 85.25 91 PRO A CA 1
ATOM 699 C C . PRO A 1 91 ? 26.471 -8.389 -30.170 1.00 85.25 91 PRO A C 1
ATOM 701 O O . PRO A 1 91 ? 27.223 -8.681 -31.107 1.00 85.25 91 PRO A O 1
ATOM 704 N N . LEU A 1 92 ? 25.963 -7.160 -30.010 1.00 82.62 92 LEU A N 1
ATOM 705 C CA . LEU A 1 92 ? 26.242 -6.043 -30.930 1.00 82.62 92 LEU A CA 1
ATOM 706 C C . LEU A 1 92 ? 27.744 -5.800 -31.152 1.00 82.62 92 LEU A C 1
ATOM 708 O O . LEU A 1 92 ? 28.169 -5.566 -32.280 1.00 82.62 92 LEU A O 1
ATOM 712 N N . GLU A 1 93 ? 28.554 -5.922 -30.105 1.00 81.50 93 GLU A N 1
ATOM 713 C CA . GLU A 1 93 ? 29.996 -5.635 -30.138 1.00 81.50 93 GLU A CA 1
ATOM 714 C C . GLU A 1 93 ? 30.855 -6.854 -30.525 1.00 81.50 93 GLU A C 1
ATOM 716 O O . GLU A 1 93 ? 32.083 -6.795 -30.518 1.00 81.50 93 GLU A O 1
ATOM 721 N N . ALA A 1 94 ? 30.238 -7.993 -30.865 1.00 83.31 94 ALA A N 1
ATOM 722 C CA . ALA A 1 94 ? 30.992 -9.193 -31.205 1.00 83.31 94 ALA A CA 1
ATOM 723 C C . ALA A 1 94 ? 31.774 -9.007 -32.521 1.00 83.31 94 ALA A C 1
ATOM 725 O O . ALA A 1 94 ? 31.180 -8.880 -33.595 1.0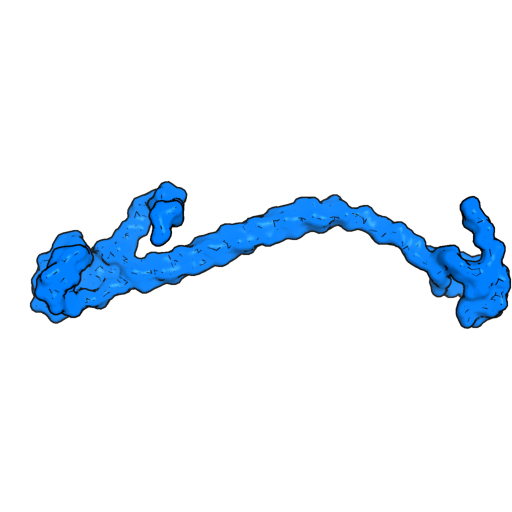0 83.31 94 ALA A O 1
ATOM 726 N N . THR A 1 95 ? 33.106 -9.068 -32.429 1.00 84.38 95 THR A N 1
ATOM 727 C CA . THR A 1 95 ? 34.058 -9.107 -33.561 1.00 84.38 95 THR A CA 1
ATOM 728 C C . THR A 1 95 ? 34.158 -10.491 -34.204 1.00 84.38 95 THR A C 1
ATOM 730 O O . THR A 1 95 ? 34.567 -10.635 -35.356 1.00 84.38 95 THR A O 1
ATOM 733 N N . ARG A 1 96 ? 33.772 -11.543 -33.473 1.00 86.94 96 ARG A N 1
ATOM 734 C CA . ARG A 1 96 ? 33.761 -12.927 -33.956 1.00 86.94 96 ARG A CA 1
ATOM 735 C C . ARG A 1 96 ? 32.502 -13.645 -33.495 1.00 86.94 96 ARG A C 1
ATOM 737 O O . ARG A 1 96 ? 32.150 -13.605 -32.318 1.00 86.94 96 ARG A O 1
ATOM 744 N N . CYS A 1 97 ? 31.835 -14.337 -34.416 1.00 88.81 97 CYS A N 1
ATOM 745 C CA . CYS A 1 97 ? 30.624 -15.084 -34.091 1.00 88.81 97 CYS A CA 1
ATOM 746 C C . CYS A 1 97 ? 30.955 -16.347 -33.262 1.00 88.81 97 CYS A C 1
ATOM 748 O O . CYS A 1 97 ? 31.757 -17.161 -33.719 1.00 88.81 97 CYS A O 1
ATOM 750 N N . PRO A 1 98 ? 30.315 -16.590 -32.101 1.00 87.75 98 PRO A N 1
ATOM 751 C CA . PRO A 1 98 ? 30.542 -17.803 -31.308 1.00 87.75 98 PRO A CA 1
ATOM 752 C C . PRO A 1 98 ? 29.985 -19.074 -31.965 1.00 87.75 98 PRO A C 1
ATOM 754 O O . PRO A 1 98 ? 30.464 -20.165 -31.681 1.00 87.75 98 PRO A O 1
ATOM 757 N N . HIS A 1 99 ? 28.993 -18.949 -32.853 1.00 88.50 99 HIS A N 1
ATOM 758 C CA . HIS A 1 99 ? 28.329 -20.097 -33.473 1.00 88.50 99 HIS A CA 1
ATOM 759 C C . HIS A 1 99 ? 29.053 -20.602 -34.728 1.00 88.50 99 HIS A C 1
ATOM 761 O O . HIS A 1 99 ? 29.209 -21.802 -34.917 1.00 88.50 99 HIS A O 1
ATOM 767 N N . CYS A 1 100 ? 29.478 -19.697 -35.616 1.00 90.88 100 CYS A N 1
ATOM 768 C CA . CYS A 1 100 ? 30.135 -20.064 -36.879 1.00 90.88 100 CYS A CA 1
ATOM 769 C C . CYS A 1 100 ? 31.591 -19.613 -36.978 1.00 90.88 100 CYS A C 1
ATOM 771 O O . CYS A 1 100 ? 32.229 -19.850 -37.999 1.00 90.88 100 CYS A O 1
ATOM 773 N N . THR A 1 101 ? 32.136 -18.965 -35.947 1.00 87.50 101 THR A N 1
ATOM 774 C CA . THR A 1 101 ? 33.534 -18.510 -35.872 1.00 87.50 101 THR A CA 1
ATOM 775 C C . THR A 1 101 ? 33.986 -17.509 -36.940 1.00 87.50 101 THR A C 1
ATOM 777 O O . THR A 1 101 ? 35.171 -17.171 -36.969 1.00 87.50 101 THR A O 1
ATOM 780 N N . SER A 1 102 ? 33.064 -16.994 -37.762 1.00 85.25 102 SER A N 1
ATOM 781 C CA . SER A 1 102 ? 33.336 -15.965 -38.768 1.00 85.25 102 SER A CA 1
ATOM 782 C C . SER A 1 102 ? 33.756 -14.649 -38.114 1.00 85.25 102 SER A C 1
ATOM 784 O O . SER A 1 102 ? 33.217 -14.273 -37.067 1.00 85.25 102 SER A O 1
ATOM 786 N N . MET A 1 103 ? 34.688 -13.941 -38.750 1.00 85.75 103 MET A N 1
ATOM 787 C CA . MET A 1 103 ? 35.012 -12.560 -38.394 1.00 85.75 103 MET A CA 1
ATOM 788 C C . MET A 1 103 ? 33.892 -11.643 -38.885 1.00 85.75 103 MET A C 1
ATOM 790 O O . MET A 1 103 ? 33.379 -11.823 -39.989 1.00 85.75 103 MET A O 1
ATOM 794 N N . LEU A 1 104 ? 33.474 -10.716 -38.030 1.00 84.38 104 LEU A N 1
ATOM 795 C CA . LEU A 1 104 ? 32.448 -9.726 -38.322 1.00 84.38 104 LEU A CA 1
ATOM 796 C C . LEU A 1 104 ? 33.116 -8.361 -38.316 1.00 84.38 104 LEU A C 1
ATOM 798 O O . LEU A 1 104 ? 33.724 -7.980 -37.316 1.00 84.38 104 LEU A O 1
ATOM 802 N N . GLU A 1 105 ? 33.011 -7.648 -39.427 1.00 71.06 105 GLU A N 1
ATOM 803 C CA . GLU A 1 105 ? 33.433 -6.255 -39.500 1.00 71.06 105 GLU A CA 1
ATOM 804 C C . GLU A 1 105 ? 32.438 -5.424 -38.676 1.00 71.06 105 GLU A C 1
ATOM 806 O O . GLU A 1 105 ? 31.221 -5.603 -38.776 1.00 71.06 105 GLU A O 1
ATOM 811 N N . ILE A 1 106 ? 32.956 -4.603 -37.761 1.00 63.38 106 ILE A N 1
ATOM 812 C CA . ILE A 1 106 ? 32.141 -3.662 -36.996 1.00 63.38 106 ILE A CA 1
ATOM 813 C C . ILE A 1 106 ? 31.901 -2.480 -37.936 1.00 63.38 106 ILE A C 1
ATOM 815 O O . ILE A 1 106 ? 32.805 -1.679 -38.144 1.00 63.38 106 ILE A O 1
ATOM 819 N N . GLU A 1 107 ? 30.723 -2.411 -38.551 1.00 60.59 107 GLU A N 1
ATOM 820 C CA . GLU A 1 107 ? 30.257 -1.171 -39.176 1.00 60.59 107 GLU A CA 1
ATOM 821 C C . GLU A 1 107 ? 29.836 -0.230 -38.034 1.00 60.59 107 GLU A C 1
ATOM 823 O O . GLU A 1 107 ? 28.883 -0.536 -37.312 1.00 60.59 107 GLU A O 1
ATOM 828 N N . GLU A 1 108 ? 30.634 0.823 -37.808 1.00 53.44 108 GLU A N 1
ATOM 829 C CA . GLU A 1 108 ? 30.349 1.931 -36.874 1.00 53.44 108 GLU A CA 1
ATOM 830 C C . GLU A 1 108 ? 29.088 2.715 -37.264 1.00 53.44 108 GLU A C 1
ATOM 832 O O . GLU A 1 108 ? 28.885 2.966 -38.477 1.00 53.44 108 GLU A O 1
#